Protein AF-A0A527ZQU0-F1 (afdb_monomer_lite)

Foldseek 3Di:
DDPVVVVVVVVVVVVVVVVVVCCCVPPVVVVVQVVVVVVVPPDDPVPWDADPVRRTDDPPDDDDDDDPVVVQVVCVVVVDDDDDDDD

Radius of gyration: 26.33 Å; chains: 1; bounding box: 50×36×77 Å

Sequence (87 aa):
MSRRSLRRRATTWLVAFCAGYLALAYLAAPEFWTLRDRNFRTQRLEMVTHTPQGIAGDPINVGLVGTQKELVHAFAVAGWDTADALT

pLDDT: mean 84.41, std 12.73, range [56.69, 98.56]

Structure (mmCIF, N/CA/C/O backbone):
data_AF-A0A527ZQU0-F1
#
_entry.id   AF-A0A527ZQU0-F1
#
loop_
_atom_site.group_PDB
_atom_site.id
_atom_site.type_symbol
_atom_site.label_atom_id
_atom_site.label_alt_id
_atom_site.label_comp_id
_atom_site.label_asym_id
_atom_site.label_entity_id
_atom_site.label_seq_id
_atom_site.pdbx_PDB_ins_code
_atom_site.Cartn_x
_atom_site.Cartn_y
_atom_site.Cartn_z
_atom_site.occupancy
_atom_site.B_iso_or_equiv
_atom_site.auth_seq_id
_atom_site.auth_comp_id
_atom_site.auth_asym_id
_atom_site.auth_atom_id
_atom_site.pdbx_PDB_model_num
ATOM 1 N N . MET A 1 1 ? 16.116 -9.306 -45.094 1.00 56.69 1 MET A N 1
ATOM 2 C CA . MET A 1 1 ? 16.611 -8.696 -43.832 1.00 56.69 1 MET A CA 1
ATOM 3 C C . MET A 1 1 ? 17.385 -9.743 -43.034 1.00 56.69 1 MET A C 1
ATOM 5 O O . MET A 1 1 ? 16.874 -10.838 -42.847 1.00 56.69 1 MET A O 1
ATOM 9 N N . SER A 1 2 ? 18.621 -9.456 -42.610 1.00 69.38 2 SER A N 1
ATOM 10 C CA . SER A 1 2 ? 19.473 -10.420 -41.887 1.00 69.38 2 SER A CA 1
ATOM 11 C C . SER A 1 2 ? 18.878 -10.791 -40.520 1.00 69.38 2 SER A C 1
ATOM 13 O O . SER A 1 2 ? 18.528 -9.910 -39.738 1.00 69.38 2 SER A O 1
ATOM 15 N N . ARG A 1 3 ? 18.811 -12.089 -40.180 1.00 71.81 3 ARG A N 1
ATOM 16 C CA . ARG A 1 3 ? 18.320 -12.580 -38.870 1.00 71.81 3 ARG A CA 1
ATOM 17 C C . ARG A 1 3 ? 19.022 -11.912 -37.672 1.00 71.81 3 ARG A C 1
ATOM 19 O O . ARG A 1 3 ? 18.416 -11.773 -36.612 1.00 71.81 3 ARG A O 1
ATOM 26 N N . ARG A 1 4 ? 20.273 -11.454 -37.836 1.00 71.75 4 ARG A N 1
ATOM 27 C CA . ARG A 1 4 ? 21.026 -10.724 -36.797 1.00 71.75 4 ARG A CA 1
ATOM 28 C C . ARG A 1 4 ? 20.451 -9.331 -36.510 1.00 71.75 4 ARG A C 1
ATOM 30 O O . ARG A 1 4 ? 20.429 -8.926 -35.351 1.00 71.75 4 ARG A O 1
ATOM 37 N N . SER A 1 5 ? 19.949 -8.613 -37.521 1.00 79.75 5 SER A N 1
ATOM 38 C CA . SER A 1 5 ? 19.371 -7.275 -37.316 1.00 79.75 5 SER A CA 1
ATOM 39 C C . SER A 1 5 ? 17.992 -7.333 -36.660 1.00 79.75 5 SER A C 1
ATOM 41 O O . SER A 1 5 ? 17.673 -6.469 -35.846 1.00 79.75 5 SER A O 1
ATOM 43 N N . LEU A 1 6 ? 17.213 -8.385 -36.940 1.00 84.75 6 LEU A N 1
ATOM 44 C CA . LEU A 1 6 ? 15.955 -8.665 -36.243 1.00 84.75 6 LEU A CA 1
ATOM 45 C C . LEU A 1 6 ? 16.180 -8.990 -34.762 1.00 84.75 6 LEU A C 1
ATOM 47 O O . LEU A 1 6 ? 15.517 -8.400 -33.916 1.00 84.75 6 LEU A O 1
ATOM 51 N N . ARG A 1 7 ? 17.150 -9.857 -34.438 1.00 88.62 7 ARG A N 1
ATOM 52 C CA . ARG A 1 7 ? 17.489 -10.180 -33.041 1.00 88.62 7 ARG A CA 1
ATOM 53 C C . ARG A 1 7 ? 17.940 -8.950 -32.261 1.00 88.62 7 ARG A C 1
ATOM 55 O O . ARG A 1 7 ? 17.428 -8.712 -31.178 1.00 88.62 7 ARG A O 1
ATOM 62 N N . ARG A 1 8 ? 18.830 -8.131 -32.834 1.00 91.12 8 ARG A N 1
ATOM 63 C CA . ARG A 1 8 ? 19.298 -6.898 -32.182 1.00 91.12 8 ARG A CA 1
ATOM 64 C C . ARG A 1 8 ? 18.146 -5.930 -31.904 1.00 91.12 8 ARG A C 1
ATOM 66 O O . ARG A 1 8 ? 18.055 -5.417 -30.798 1.00 91.12 8 ARG A O 1
ATOM 73 N N . ARG A 1 9 ? 17.245 -5.727 -32.874 1.00 92.75 9 ARG A N 1
ATOM 74 C CA . ARG A 1 9 ? 16.044 -4.895 -32.688 1.00 92.75 9 ARG A CA 1
ATOM 75 C C . ARG A 1 9 ? 15.122 -5.454 -31.606 1.00 92.75 9 ARG A C 1
ATOM 77 O O . ARG A 1 9 ? 14.667 -4.687 -30.768 1.00 92.75 9 ARG A O 1
ATOM 84 N N . ALA A 1 10 ? 14.879 -6.764 -31.600 1.00 95.25 10 ALA A N 1
ATOM 85 C CA . ALA A 1 10 ? 14.059 -7.411 -30.578 1.00 95.25 10 ALA A CA 1
ATOM 86 C C . ALA A 1 10 ? 14.660 -7.235 -29.175 1.00 95.25 10 ALA A C 1
ATOM 88 O O . ALA A 1 10 ? 13.946 -6.864 -28.251 1.00 95.25 10 ALA A O 1
ATOM 89 N N . THR A 1 11 ? 15.977 -7.411 -29.025 1.00 96.94 11 THR A N 1
ATOM 90 C CA . THR A 1 11 ? 16.673 -7.159 -27.757 1.00 96.94 11 THR A CA 1
ATOM 91 C C . THR A 1 11 ? 16.555 -5.698 -27.328 1.00 96.94 11 THR A C 1
ATOM 93 O O . THR A 1 11 ? 16.257 -5.439 -26.170 1.00 96.94 11 THR A O 1
ATOM 96 N N . THR A 1 12 ? 16.732 -4.738 -28.241 1.00 97.12 12 THR A N 1
ATOM 97 C CA . THR A 1 12 ? 16.566 -3.311 -27.921 1.00 97.12 12 THR A CA 1
ATOM 98 C C . THR A 1 12 ? 15.155 -3.001 -27.425 1.00 97.12 12 THR A C 1
ATOM 100 O O . THR A 1 12 ? 15.011 -2.319 -26.417 1.00 97.12 12 THR A O 1
ATOM 103 N N . TRP A 1 13 ? 14.122 -3.531 -28.085 1.00 98.00 13 TRP A N 1
ATOM 104 C CA . TRP A 1 13 ? 12.736 -3.334 -27.656 1.00 98.00 13 TRP A CA 1
ATOM 105 C C . TRP A 1 13 ? 12.431 -3.994 -26.315 1.00 98.00 13 TRP A C 1
ATOM 107 O O . TRP A 1 13 ? 11.773 -3.379 -25.484 1.00 98.00 13 TRP A O 1
ATOM 117 N N . LEU A 1 14 ? 12.949 -5.200 -26.075 1.00 97.94 14 LEU A N 1
ATOM 118 C CA . LEU A 1 14 ? 12.802 -5.871 -24.786 1.00 97.94 14 LEU A CA 1
ATOM 119 C C . LEU A 1 14 ? 13.443 -5.051 -23.661 1.00 97.94 14 LEU A C 1
ATOM 121 O O . LEU A 1 14 ? 12.811 -4.819 -22.638 1.00 97.94 14 LEU A O 1
ATOM 125 N N . VAL A 1 15 ? 14.669 -4.563 -23.869 1.00 98.31 15 VAL A N 1
ATOM 126 C CA . VAL A 1 15 ? 15.365 -3.718 -22.888 1.00 98.31 15 VAL A CA 1
ATOM 127 C C . VAL A 1 15 ? 14.600 -2.420 -22.645 1.00 98.31 15 VAL A C 1
ATOM 129 O O . VAL A 1 15 ? 14.415 -2.041 -21.494 1.00 98.31 15 VAL A O 1
ATOM 132 N N . ALA A 1 16 ? 14.118 -1.760 -23.701 1.00 98.25 16 ALA A N 1
ATOM 133 C CA . ALA A 1 16 ? 13.323 -0.542 -23.573 1.00 98.25 16 ALA A CA 1
ATOM 134 C C . ALA A 1 16 ? 12.023 -0.789 -22.793 1.00 98.25 16 ALA A C 1
ATOM 136 O O . ALA A 1 16 ? 11.667 0.003 -21.926 1.00 98.25 16 ALA A O 1
ATOM 137 N N . PHE A 1 17 ? 11.349 -1.911 -23.055 1.00 98.50 17 PHE A N 1
ATOM 138 C CA . PHE A 1 17 ? 10.147 -2.309 -22.330 1.00 98.50 17 PHE A CA 1
ATOM 139 C C . PHE A 1 17 ? 10.438 -2.566 -20.847 1.00 98.50 17 PHE A C 1
ATOM 141 O O . PHE A 1 17 ? 9.755 -2.015 -19.988 1.00 98.50 17 PHE A O 1
ATOM 148 N N . CYS A 1 18 ? 11.483 -3.337 -20.534 1.00 98.56 18 CYS 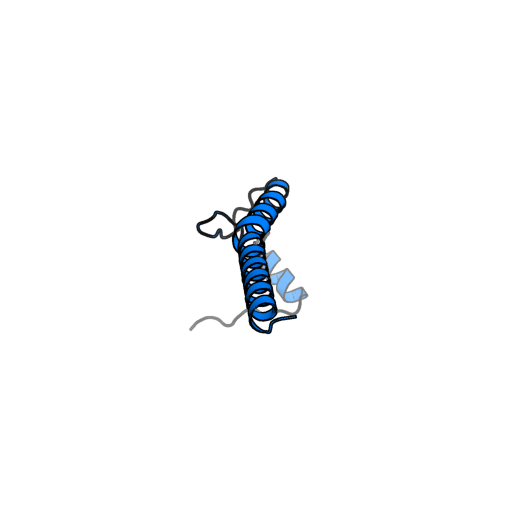A N 1
ATOM 149 C CA . CYS A 1 18 ? 11.899 -3.588 -19.154 1.00 98.56 18 CYS A CA 1
ATOM 150 C C . CYS A 1 18 ? 12.279 -2.291 -18.429 1.00 98.56 18 CYS A C 1
ATOM 152 O O . CYS A 1 18 ? 11.842 -2.074 -17.303 1.00 98.56 18 CYS A O 1
ATOM 154 N N . ALA A 1 19 ? 13.044 -1.407 -19.073 1.00 98.44 19 ALA A N 1
ATOM 155 C CA . ALA A 1 19 ? 13.409 -0.112 -18.505 1.00 98.44 19 ALA A CA 1
ATOM 156 C C . ALA A 1 19 ? 12.174 0.765 -18.249 1.00 98.44 19 ALA A C 1
ATOM 158 O O . ALA A 1 19 ? 12.065 1.372 -17.186 1.00 98.44 19 ALA A O 1
ATOM 159 N N . GLY A 1 20 ? 11.219 0.785 -19.183 1.00 98.56 20 GLY A N 1
ATOM 160 C CA . GLY A 1 20 ? 9.949 1.490 -19.021 1.00 98.56 20 GLY A CA 1
ATOM 161 C C . GLY A 1 20 ? 9.123 0.942 -17.859 1.00 98.56 20 GLY A C 1
ATOM 162 O O . GLY A 1 20 ? 8.650 1.714 -17.030 1.00 98.56 20 GLY A O 1
ATOM 163 N N . TYR A 1 21 ? 9.009 -0.383 -17.744 1.00 98.25 21 TYR A N 1
ATOM 164 C CA . TYR A 1 21 ? 8.337 -1.027 -16.615 1.00 98.25 21 TYR A CA 1
ATOM 165 C C . TYR A 1 21 ? 8.982 -0.644 -15.279 1.00 98.25 21 TYR A C 1
ATOM 167 O O . TYR A 1 21 ? 8.280 -0.248 -14.353 1.00 98.25 21 TYR A O 1
ATOM 175 N N . LEU A 1 22 ? 10.315 -0.704 -15.187 1.00 98.44 22 LEU A N 1
ATOM 176 C CA . LEU A 1 22 ? 11.033 -0.331 -13.968 1.00 98.44 22 LEU A CA 1
ATOM 177 C C . LEU A 1 22 ? 10.843 1.152 -13.627 1.00 98.44 22 LEU A C 1
ATOM 179 O O . LEU A 1 22 ? 10.591 1.479 -12.472 1.00 98.44 22 LEU A O 1
ATOM 183 N N . ALA A 1 23 ? 10.898 2.048 -14.615 1.00 98.25 23 ALA A N 1
ATOM 184 C CA . ALA A 1 23 ? 10.638 3.469 -14.395 1.00 98.25 23 ALA A CA 1
ATOM 185 C C . ALA A 1 23 ? 9.209 3.714 -13.880 1.00 98.25 23 ALA A C 1
ATOM 187 O O . ALA A 1 23 ? 9.007 4.489 -12.946 1.00 98.25 23 ALA A O 1
ATOM 188 N N . LEU A 1 24 ? 8.216 3.020 -14.440 1.00 98.12 24 LEU A N 1
ATOM 189 C CA . LEU A 1 24 ? 6.834 3.122 -13.975 1.00 98.12 24 LEU A CA 1
ATOM 190 C C . LEU A 1 24 ? 6.665 2.575 -12.553 1.00 98.12 24 LEU A C 1
ATOM 192 O O . LEU A 1 24 ? 6.070 3.244 -11.712 1.00 98.12 24 LEU A O 1
ATOM 196 N N . ALA A 1 25 ? 7.210 1.392 -12.275 1.00 96.38 25 ALA A N 1
ATOM 197 C CA . ALA A 1 25 ? 7.045 0.711 -10.995 1.00 96.38 25 ALA A CA 1
ATOM 198 C C . ALA A 1 25 ? 7.782 1.411 -9.844 1.00 96.38 25 ALA A C 1
ATOM 200 O O . ALA A 1 25 ? 7.255 1.480 -8.737 1.00 96.38 25 ALA A O 1
ATOM 201 N N . TYR A 1 26 ? 8.984 1.934 -10.099 1.00 93.31 26 TYR A N 1
ATOM 202 C CA . TYR A 1 26 ? 9.865 2.439 -9.043 1.00 93.31 26 TYR A CA 1
ATOM 203 C C . TYR A 1 26 ? 9.970 3.965 -8.974 1.00 93.31 26 TYR A C 1
ATOM 205 O O . TYR A 1 26 ? 10.450 4.468 -7.963 1.00 93.31 26 TYR A O 1
ATOM 213 N N . LEU A 1 27 ? 9.524 4.704 -9.997 1.00 94.50 27 LEU A N 1
ATOM 214 C CA . LEU A 1 27 ? 9.506 6.174 -9.974 1.00 94.50 27 LEU A CA 1
ATOM 215 C C . LEU A 1 27 ? 8.079 6.714 -10.084 1.00 94.50 27 LEU A C 1
ATOM 217 O O . LEU A 1 27 ? 7.622 7.430 -9.199 1.00 94.50 27 LEU A O 1
ATOM 221 N N . ALA A 1 28 ? 7.345 6.345 -11.139 1.00 95.00 28 ALA A N 1
ATOM 222 C CA . ALA A 1 28 ? 6.042 6.956 -11.404 1.00 95.00 28 ALA A CA 1
ATOM 223 C C . 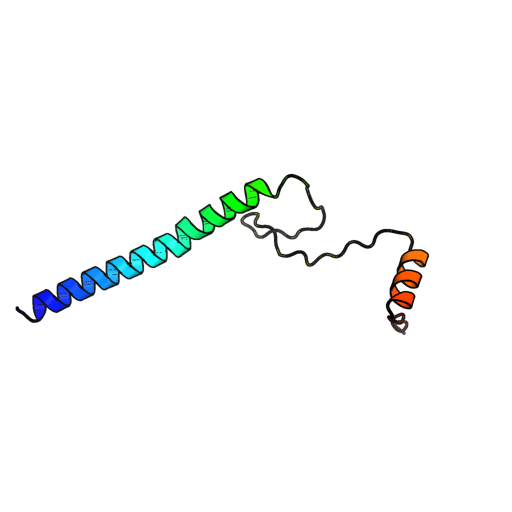ALA A 1 28 ? 4.973 6.567 -10.369 1.00 95.00 28 ALA A C 1
ATOM 225 O O . ALA A 1 28 ? 4.273 7.441 -9.863 1.00 95.00 28 ALA A O 1
ATOM 226 N N . ALA A 1 29 ? 4.845 5.278 -10.038 1.00 92.69 29 ALA A N 1
ATOM 227 C CA . ALA A 1 29 ? 3.841 4.809 -9.082 1.00 92.69 29 ALA A CA 1
ATOM 228 C C . ALA A 1 29 ? 4.057 5.365 -7.654 1.00 92.69 29 ALA A C 1
ATOM 230 O 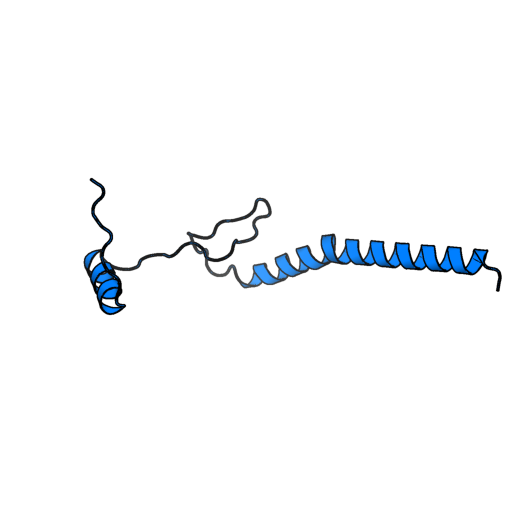O . ALA A 1 29 ? 3.087 5.871 -7.083 1.00 92.69 29 ALA A O 1
ATOM 231 N N . PRO A 1 30 ? 5.283 5.372 -7.086 1.00 88.38 30 PRO A N 1
ATOM 232 C CA . PRO A 1 30 ? 5.533 5.997 -5.785 1.00 88.38 30 PRO A CA 1
ATOM 233 C C . PRO A 1 30 ? 5.249 7.505 -5.760 1.00 88.38 30 PRO A C 1
ATOM 235 O O . PRO A 1 30 ? 4.610 7.998 -4.829 1.00 88.38 30 PRO A O 1
ATOM 238 N N . GLU A 1 31 ? 5.666 8.252 -6.786 1.00 89.50 31 GLU A N 1
ATOM 239 C CA . GLU A 1 31 ? 5.400 9.697 -6.868 1.00 89.50 31 GLU A CA 1
ATOM 240 C C . GLU A 1 31 ? 3.902 9.994 -6.997 1.00 89.50 31 GLU A C 1
ATOM 242 O O . GLU A 1 31 ? 3.376 10.883 -6.324 1.00 89.50 31 GLU A O 1
ATOM 247 N N . PHE A 1 32 ? 3.186 9.205 -7.804 1.00 90.19 32 PHE A N 1
ATOM 248 C CA . PHE A 1 32 ? 1.735 9.305 -7.929 1.00 90.19 32 PHE A CA 1
ATOM 249 C C . PHE A 1 32 ? 1.033 9.083 -6.584 1.00 90.19 32 PHE A C 1
ATOM 251 O O . PHE A 1 32 ? 0.159 9.868 -6.209 1.00 90.19 32 PHE A O 1
ATOM 258 N N . TRP A 1 33 ? 1.444 8.059 -5.831 1.00 84.69 33 TRP A N 1
ATOM 259 C CA . TRP A 1 33 ? 0.915 7.791 -4.494 1.00 84.69 33 TRP A CA 1
ATOM 260 C C . TRP A 1 33 ? 1.165 8.969 -3.544 1.00 84.69 33 TRP A C 1
ATOM 262 O O . TRP A 1 33 ? 0.248 9.475 -2.897 1.00 84.69 33 TRP A O 1
ATOM 272 N N . THR A 1 34 ? 2.395 9.483 -3.533 1.00 82.25 34 THR A N 1
ATOM 273 C CA . THR A 1 34 ? 2.789 10.621 -2.693 1.00 82.25 34 THR A CA 1
ATOM 274 C C . THR A 1 34 ? 1.973 11.874 -3.020 1.00 82.25 34 THR A C 1
ATOM 276 O O . THR A 1 34 ? 1.554 12.604 -2.121 1.00 82.25 34 THR A O 1
ATOM 279 N N . LEU A 1 35 ? 1.706 12.128 -4.303 1.00 85.31 35 LEU A N 1
ATOM 280 C CA . LEU A 1 35 ? 0.857 13.231 -4.749 1.00 85.31 35 LEU A CA 1
ATOM 281 C C . LEU A 1 35 ? -0.605 13.042 -4.319 1.00 85.31 35 LEU A C 1
ATOM 283 O O . LEU A 1 35 ? -1.251 14.006 -3.901 1.00 85.31 35 LEU A O 1
ATOM 287 N N . ARG A 1 36 ? -1.129 11.812 -4.399 1.00 82.12 36 ARG A N 1
ATOM 288 C CA . ARG A 1 36 ? -2.502 11.490 -3.996 1.00 82.12 36 ARG A CA 1
ATOM 289 C C . ARG A 1 36 ? -2.725 11.703 -2.499 1.00 82.12 36 ARG A C 1
ATOM 291 O O . ARG A 1 36 ? -3.739 12.305 -2.129 1.00 82.12 36 ARG A O 1
ATOM 298 N N . ASP A 1 37 ? -1.778 11.251 -1.680 1.00 75.31 37 ASP A N 1
ATOM 299 C CA . ASP A 1 37 ? -1.837 11.305 -0.215 1.00 75.31 37 ASP A CA 1
ATOM 300 C C . ASP A 1 37 ? -1.700 12.722 0.344 1.00 75.31 37 ASP A C 1
ATOM 302 O O . ASP A 1 37 ? -2.315 13.049 1.363 1.00 75.31 37 ASP A O 1
ATOM 306 N N . ARG A 1 38 ? -0.951 13.609 -0.331 1.00 72.00 38 ARG A N 1
ATOM 307 C CA . ARG A 1 38 ? -0.818 15.022 0.078 1.00 72.00 38 ARG A CA 1
ATOM 308 C C . ARG A 1 38 ? -2.170 15.713 0.271 1.00 72.00 38 ARG A C 1
ATOM 310 O O . ARG A 1 38 ? -2.298 16.537 1.170 1.00 72.00 38 ARG A O 1
ATOM 317 N N . ASN A 1 39 ? -3.175 15.348 -0.523 1.00 63.53 39 ASN A N 1
ATOM 318 C CA . ASN A 1 39 ? -4.499 15.972 -0.487 1.00 63.53 39 ASN A CA 1
ATOM 319 C C . ASN A 1 39 ? -5.453 15.370 0.562 1.00 63.53 39 ASN A C 1
ATOM 321 O O . ASN A 1 39 ? -6.515 15.935 0.802 1.00 63.53 39 ASN A O 1
ATOM 325 N N . PHE A 1 40 ? -5.099 14.245 1.193 1.00 61.47 40 PHE A N 1
ATOM 326 C CA . PHE A 1 40 ? -5.926 13.592 2.217 1.00 61.47 40 PHE A CA 1
ATOM 327 C C . PHE A 1 40 ? -5.529 13.937 3.662 1.00 61.47 40 PHE A C 1
ATOM 329 O O . PHE A 1 40 ? -6.272 13.648 4.595 1.00 61.47 40 PHE A O 1
ATOM 336 N N . ARG A 1 41 ? -4.373 14.578 3.872 1.00 58.84 41 ARG A N 1
ATOM 337 C CA . ARG A 1 41 ? -3.794 14.865 5.201 1.00 58.84 41 ARG A CA 1
ATOM 338 C C . ARG A 1 41 ? -4.385 16.085 5.925 1.00 58.84 41 ARG A C 1
ATOM 340 O O . ARG A 1 41 ? -3.702 16.685 6.751 1.00 58.84 41 ARG A O 1
ATOM 347 N N . THR A 1 42 ? -5.629 16.476 5.660 1.00 57.53 42 THR A N 1
ATOM 348 C CA . THR A 1 42 ? -6.261 17.601 6.376 1.00 57.53 42 THR A CA 1
ATOM 349 C C . THR A 1 42 ? -6.646 17.266 7.816 1.00 57.53 42 THR A C 1
ATOM 351 O O . THR A 1 42 ? -6.797 18.183 8.619 1.00 57.53 42 THR A O 1
ATOM 354 N N . GLN A 1 43 ? -6.741 15.985 8.186 1.00 58.91 43 GLN A N 1
ATOM 355 C CA . GLN A 1 43 ? -6.974 15.567 9.569 1.00 58.91 43 GLN A CA 1
ATOM 356 C C . GLN A 1 43 ? -5.988 14.469 9.968 1.00 58.91 43 GLN A C 1
ATOM 358 O O . GLN A 1 43 ? -5.860 13.444 9.299 1.00 58.91 43 GLN A O 1
ATOM 363 N N . ARG A 1 44 ? -5.256 14.697 11.063 1.00 57.44 44 ARG A N 1
ATOM 364 C CA . ARG A 1 44 ? -4.405 13.681 11.689 1.00 57.44 44 ARG A CA 1
ATOM 365 C C . ARG A 1 44 ? -5.337 12.686 12.377 1.00 57.44 44 ARG A C 1
ATOM 367 O O . ARG A 1 44 ? -5.817 12.949 13.473 1.00 57.44 44 ARG A O 1
ATOM 374 N N . LEU A 1 45 ? -5.637 11.577 11.714 1.00 60.00 45 LEU A N 1
ATOM 375 C CA . LEU A 1 45 ? -6.302 10.456 12.365 1.00 60.00 45 LEU A CA 1
ATOM 376 C C . LEU A 1 45 ? -5.263 9.787 13.273 1.00 60.00 45 LEU A C 1
ATOM 378 O O . LEU A 1 45 ? -4.261 9.265 12.793 1.00 60.00 45 LEU A O 1
ATOM 382 N N . GLU A 1 46 ? -5.472 9.866 14.587 1.00 58.94 46 GLU A N 1
ATOM 383 C CA . GLU A 1 46 ? -4.511 9.424 15.613 1.00 58.94 46 GLU A CA 1
ATOM 384 C C . GLU A 1 46 ? -4.240 7.908 15.566 1.00 58.94 46 GLU A C 1
ATOM 386 O O . GLU A 1 46 ? -3.227 7.431 16.065 1.00 58.94 46 GLU A O 1
ATOM 391 N N . MET A 1 47 ? -5.110 7.157 14.888 1.00 68.81 47 MET A N 1
ATOM 392 C CA . MET A 1 47 ? -5.069 5.700 14.800 1.00 68.81 47 MET A CA 1
ATOM 393 C C . MET A 1 47 ? -4.825 5.195 13.374 1.00 68.81 47 MET A C 1
ATOM 395 O O . MET A 1 47 ? -5.531 4.312 12.891 1.00 68.81 47 MET A O 1
ATOM 399 N N . VAL A 1 48 ? -3.827 5.734 12.677 1.00 72.38 48 VAL A N 1
ATOM 400 C CA . VAL A 1 48 ? -3.387 5.206 11.374 1.00 72.38 48 VAL A CA 1
ATOM 401 C C . VAL A 1 48 ? -1.956 4.699 11.498 1.00 72.38 48 VAL A C 1
ATOM 403 O O . VAL A 1 48 ? -1.066 5.413 11.956 1.00 72.38 48 VAL A O 1
ATOM 406 N N . THR A 1 49 ? -1.729 3.440 11.124 1.00 76.94 49 THR A N 1
ATOM 407 C CA . THR A 1 49 ? -0.376 2.881 11.058 1.00 76.94 49 THR A CA 1
ATOM 408 C C . THR A 1 49 ? 0.342 3.440 9.837 1.00 76.94 49 THR A C 1
ATOM 410 O O . THR A 1 49 ? -0.270 3.683 8.799 1.00 76.94 49 THR A O 1
ATOM 413 N N . HIS A 1 50 ? 1.650 3.658 9.952 1.00 78.69 50 HIS A N 1
ATOM 414 C CA . HIS A 1 50 ? 2.458 4.175 8.852 1.00 78.69 50 HIS A CA 1
ATOM 415 C C . HIS A 1 50 ? 3.587 3.206 8.508 1.00 78.69 50 HIS A C 1
ATOM 417 O O . HIS A 1 50 ? 4.217 2.630 9.397 1.00 78.69 50 HIS A O 1
ATOM 423 N N . THR A 1 51 ? 3.864 3.044 7.214 1.00 80.81 51 THR A N 1
ATOM 424 C CA . THR A 1 51 ? 5.072 2.353 6.743 1.00 80.81 51 THR A CA 1
ATOM 425 C C . THR A 1 51 ? 6.326 3.181 7.070 1.00 80.81 51 THR A C 1
ATOM 427 O O . THR A 1 51 ? 6.213 4.375 7.365 1.00 80.81 51 THR A O 1
ATOM 430 N N . PRO A 1 52 ? 7.549 2.621 6.965 1.00 83.44 52 PRO A N 1
ATOM 431 C CA . PRO A 1 52 ? 8.786 3.395 7.133 1.00 83.44 52 PRO A CA 1
ATOM 432 C C . PRO A 1 52 ? 8.904 4.607 6.194 1.00 83.44 52 PRO A C 1
ATOM 434 O O . PRO A 1 52 ? 9.581 5.578 6.514 1.00 83.44 52 PRO A O 1
ATOM 437 N N . GLN A 1 53 ? 8.231 4.567 5.042 1.00 76.50 53 GLN A N 1
ATOM 438 C CA . GLN A 1 53 ? 8.164 5.662 4.071 1.00 76.50 53 GLN A CA 1
ATOM 439 C C . GLN A 1 53 ? 7.087 6.708 4.421 1.00 76.50 53 GLN A C 1
ATOM 441 O O . GLN A 1 53 ? 6.911 7.679 3.689 1.00 76.50 53 GLN A O 1
ATOM 446 N N . GLY A 1 54 ? 6.356 6.523 5.524 1.00 77.88 54 GLY A N 1
ATOM 447 C CA . GLY A 1 54 ? 5.301 7.424 5.987 1.00 77.88 54 GLY A CA 1
ATOM 448 C C . GLY A 1 54 ? 3.948 7.235 5.296 1.00 77.88 54 GLY A C 1
ATOM 449 O O . GLY A 1 54 ? 3.049 8.047 5.517 1.00 77.88 54 GLY A O 1
ATOM 450 N N . ILE A 1 55 ? 3.779 6.182 4.491 1.00 78.50 55 ILE A N 1
ATOM 451 C CA . ILE A 1 55 ? 2.514 5.875 3.809 1.00 78.50 55 ILE A CA 1
ATOM 452 C C . ILE A 1 55 ? 1.513 5.352 4.839 1.00 78.50 55 ILE A C 1
ATOM 454 O O . ILE A 1 55 ? 1.859 4.478 5.634 1.00 78.50 55 ILE A O 1
ATOM 458 N N . ALA A 1 56 ? 0.301 5.907 4.843 1.00 78.56 56 ALA A N 1
ATOM 459 C CA . ALA A 1 56 ? -0.787 5.440 5.696 1.00 78.56 56 ALA A CA 1
ATOM 460 C C . ALA A 1 56 ? -1.220 4.027 5.280 1.00 78.56 56 ALA A C 1
ATOM 462 O O . ALA A 1 56 ? -1.444 3.770 4.099 1.00 78.56 56 ALA A O 1
ATOM 463 N N . GLY A 1 57 ? -1.331 3.120 6.248 1.00 76.50 57 GLY A N 1
ATOM 464 C CA . GLY A 1 57 ? -1.981 1.832 6.045 1.00 76.50 57 GLY A CA 1
ATOM 465 C C . GLY A 1 57 ? -3.491 1.987 5.874 1.00 76.50 57 GLY A C 1
ATOM 466 O O . GLY A 1 57 ? -4.062 3.037 6.185 1.00 76.50 57 GLY A O 1
ATOM 467 N N . ASP A 1 58 ? -4.140 0.919 5.413 1.00 75.62 58 ASP A N 1
ATOM 468 C CA . ASP A 1 58 ? -5.599 0.872 5.375 1.00 75.62 58 ASP A CA 1
ATOM 469 C C . ASP A 1 58 ? -6.183 1.069 6.786 1.00 75.62 58 ASP A C 1
ATOM 471 O O . ASP A 1 58 ? -5.545 0.688 7.779 1.00 75.62 58 ASP A O 1
ATOM 475 N N . PRO A 1 59 ? -7.393 1.650 6.909 1.00 65.19 59 PRO A N 1
ATOM 476 C CA . PRO A 1 59 ? -8.045 1.805 8.199 1.00 65.19 59 PRO A CA 1
ATOM 477 C C . PRO A 1 59 ? -8.343 0.422 8.787 1.00 65.19 59 PRO A C 1
ATOM 479 O O . PRO A 1 59 ? -9.341 -0.213 8.461 1.00 65.19 59 PRO A O 1
ATOM 482 N N . ILE A 1 60 ? -7.451 -0.055 9.651 1.00 67.19 60 ILE A N 1
ATOM 483 C CA . ILE A 1 60 ? -7.651 -1.276 10.438 1.00 67.19 60 ILE A CA 1
ATOM 484 C C . ILE A 1 60 ? -8.148 -0.957 11.850 1.00 67.19 60 ILE A C 1
ATOM 486 O O . ILE A 1 60 ? -8.767 -1.792 12.504 1.00 67.19 60 ILE A O 1
ATOM 490 N N . ASN A 1 61 ? -7.898 0.265 12.323 1.00 66.44 61 ASN A N 1
ATOM 491 C CA . ASN A 1 61 ? -8.249 0.673 13.672 1.00 66.44 61 ASN A CA 1
ATOM 492 C C . ASN A 1 61 ? -9.670 1.239 13.701 1.00 66.44 61 ASN A C 1
ATOM 494 O O . ASN A 1 61 ? -9.960 2.258 13.072 1.00 66.44 61 ASN A O 1
ATOM 498 N N . VAL A 1 62 ? -10.541 0.591 14.470 1.00 70.19 62 VAL A N 1
ATOM 499 C CA . VAL A 1 62 ? -11.873 1.102 14.804 1.00 70.19 62 VAL A CA 1
ATOM 500 C C . VAL A 1 62 ? -11.810 1.853 16.132 1.00 70.19 62 VAL A C 1
ATOM 502 O O . VAL A 1 62 ? -11.301 1.341 17.125 1.00 70.19 62 VAL A O 1
ATOM 505 N N . GLY A 1 63 ? -12.312 3.088 16.151 1.00 75.75 63 GLY A N 1
ATOM 506 C CA . GLY A 1 63 ? -12.498 3.859 17.380 1.00 75.75 63 GLY A CA 1
ATOM 507 C C . GLY A 1 63 ? -13.917 3.690 17.890 1.00 75.75 63 GLY A C 1
ATOM 508 O O . GLY A 1 63 ? -14.864 3.982 17.163 1.00 75.75 63 GLY A O 1
ATOM 509 N N . LEU A 1 64 ? -14.071 3.229 1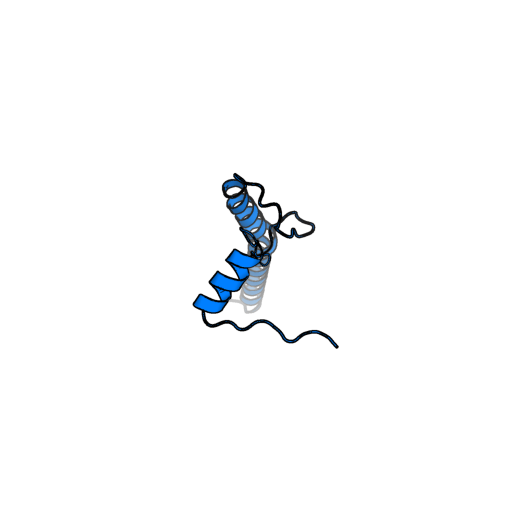9.129 1.00 84.31 64 LEU A N 1
ATOM 510 C CA . LEU A 1 64 ? -15.375 3.186 19.780 1.00 84.31 64 LEU A CA 1
ATOM 511 C C . LEU A 1 64 ? -15.666 4.559 20.395 1.00 84.31 64 LEU A C 1
ATOM 513 O O . LEU A 1 64 ? -14.857 5.083 21.159 1.00 84.31 64 LEU A O 1
ATOM 517 N N . VAL A 1 65 ? -16.814 5.142 20.056 1.00 87.88 65 VAL A N 1
ATOM 518 C CA . VAL A 1 65 ? -17.254 6.442 20.577 1.00 87.88 65 VAL A CA 1
ATOM 519 C C . VAL A 1 65 ? -18.488 6.232 21.447 1.00 87.88 65 VAL A C 1
ATOM 521 O O . VAL A 1 65 ? -19.464 5.640 20.993 1.00 87.88 65 VAL A O 1
ATOM 524 N N . GLY A 1 66 ? -18.442 6.730 22.683 1.00 92.44 66 GLY A N 1
ATOM 525 C CA . GLY A 1 66 ? -19.517 6.603 23.671 1.00 92.44 66 GLY A CA 1
ATOM 526 C C . GLY A 1 66 ? -19.082 5.853 24.929 1.00 92.44 66 GLY A C 1
ATOM 527 O O . GLY A 1 66 ? -17.932 5.436 25.075 1.00 92.44 66 GLY A O 1
ATOM 528 N N . THR A 1 67 ? -20.008 5.701 25.868 1.00 96.00 67 THR A N 1
ATOM 529 C CA . THR A 1 67 ? -19.804 4.906 27.082 1.00 96.00 67 THR A CA 1
ATOM 530 C C . THR A 1 67 ? -19.855 3.409 26.771 1.00 96.00 67 THR A C 1
ATOM 532 O O . THR A 1 67 ? -20.495 2.973 25.814 1.00 96.00 67 THR A O 1
ATOM 535 N N . GLN A 1 68 ? -19.251 2.583 27.632 1.00 92.94 68 GLN A N 1
ATOM 536 C CA . GLN A 1 68 ? -19.324 1.122 27.507 1.00 92.94 68 GLN A CA 1
ATOM 537 C C . GLN A 1 68 ? -20.773 0.620 27.392 1.00 92.94 68 GLN A C 1
ATOM 539 O O . GLN A 1 68 ? -21.053 -0.280 26.607 1.00 92.94 68 GLN A O 1
ATOM 544 N N . LYS A 1 69 ? -21.706 1.223 28.141 1.00 95.06 69 LYS A N 1
ATOM 545 C CA . LYS A 1 69 ? -23.122 0.840 28.123 1.00 95.06 69 LYS A CA 1
ATOM 546 C C . LYS A 1 69 ? -23.781 1.126 26.772 1.00 95.06 69 LYS A C 1
ATOM 548 O O . LYS A 1 69 ? -24.517 0.280 26.274 1.00 95.06 69 LYS A O 1
ATOM 553 N N . GLU A 1 70 ? -23.525 2.299 26.194 1.00 96.31 70 GLU A N 1
ATOM 554 C CA . GLU A 1 70 ? -24.054 2.676 24.876 1.00 96.31 70 GLU A CA 1
ATOM 555 C C . GLU A 1 70 ? -23.505 1.765 23.782 1.00 96.31 70 GLU A C 1
ATOM 557 O O . GLU A 1 70 ? -24.264 1.303 22.934 1.00 96.31 70 GLU A O 1
ATOM 562 N N . LEU A 1 71 ? -22.210 1.445 23.850 1.00 94.00 71 LEU A N 1
ATOM 563 C CA . LEU A 1 71 ? -21.569 0.525 22.917 1.00 94.00 71 LEU A CA 1
ATOM 564 C C . LEU A 1 71 ? -22.186 -0.872 23.013 1.00 94.00 71 LEU A C 1
ATOM 566 O O . LEU A 1 71 ? -22.696 -1.375 22.019 1.00 94.00 71 LEU A O 1
ATOM 570 N N . VAL A 1 72 ? -22.232 -1.474 24.205 1.00 94.12 72 VAL A N 1
ATOM 571 C CA . VAL A 1 72 ? -22.829 -2.810 24.396 1.00 94.12 72 VAL A CA 1
ATOM 572 C C . VAL A 1 72 ? -24.287 -2.842 23.923 1.00 94.12 72 VAL A C 1
ATOM 574 O O . VAL A 1 72 ? -24.690 -3.791 23.255 1.00 94.12 72 VAL A O 1
ATOM 577 N N . HIS A 1 73 ? -25.069 -1.792 24.197 1.00 94.94 73 HIS A N 1
ATOM 578 C CA . HIS A 1 73 ? -26.445 -1.693 23.712 1.00 94.94 73 HIS A CA 1
ATOM 579 C C . HIS A 1 73 ? -26.528 -1.628 22.180 1.00 94.94 73 HIS A C 1
ATOM 581 O O . HIS A 1 73 ? -27.332 -2.341 21.585 1.00 94.94 73 HIS A O 1
ATOM 587 N N . ALA A 1 74 ? -25.689 -0.813 21.533 1.00 95.06 74 ALA A N 1
ATOM 588 C CA . ALA A 1 74 ? -25.660 -0.696 20.077 1.00 95.06 74 ALA A CA 1
ATOM 589 C C . ALA A 1 74 ? -25.280 -2.022 19.396 1.00 95.06 74 ALA A C 1
ATOM 591 O O . ALA A 1 74 ? -25.918 -2.414 18.420 1.00 95.06 74 ALA A O 1
ATOM 592 N N . PHE A 1 75 ? -24.292 -2.741 19.938 1.00 94.56 75 PHE A N 1
ATOM 593 C CA . PHE A 1 75 ? -23.905 -4.068 19.450 1.00 94.56 75 PHE A CA 1
ATOM 594 C C . PHE A 1 75 ? -25.036 -5.094 19.627 1.00 94.56 75 PHE A C 1
ATOM 596 O O . PHE A 1 75 ? -25.336 -5.830 18.687 1.00 94.56 75 PHE A O 1
ATOM 603 N N . ALA A 1 76 ? -25.734 -5.083 20.767 1.00 95.56 76 ALA A N 1
ATOM 604 C CA . ALA A 1 76 ? -26.883 -5.959 20.995 1.00 95.56 76 ALA A CA 1
ATOM 605 C C . ALA A 1 76 ? -28.032 -5.689 20.004 1.00 95.56 76 ALA A C 1
ATOM 607 O O . ALA A 1 76 ? -28.603 -6.621 19.442 1.00 95.56 76 ALA A O 1
ATOM 608 N N . VAL A 1 77 ? -28.342 -4.416 19.719 1.00 96.94 77 VAL A N 1
ATOM 609 C CA . VAL A 1 77 ? -29.339 -4.035 18.695 1.00 96.94 77 VAL A CA 1
ATOM 610 C C . VAL A 1 7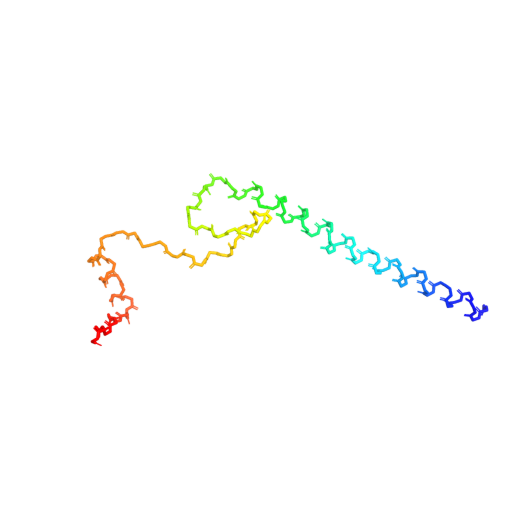7 ? -28.910 -4.489 17.294 1.00 96.94 77 VAL A C 1
ATOM 612 O O . VAL A 1 77 ? -29.758 -4.850 16.481 1.00 96.94 77 VAL A O 1
ATOM 615 N N . ALA A 1 78 ? -27.605 -4.520 17.017 1.00 96.12 78 ALA A N 1
ATOM 616 C CA . ALA A 1 78 ? -27.045 -5.047 15.775 1.00 96.12 78 ALA A CA 1
ATOM 617 C C . ALA A 1 78 ? -27.013 -6.591 15.706 1.00 96.12 78 ALA A C 1
ATOM 619 O O . ALA A 1 78 ? -26.542 -7.136 14.708 1.00 96.12 78 ALA A O 1
ATOM 620 N N . GLY A 1 79 ? -27.501 -7.297 16.734 1.00 96.69 79 GLY A N 1
ATOM 621 C CA . GLY A 1 79 ? -27.561 -8.761 16.782 1.00 96.69 79 GLY A CA 1
ATOM 622 C C . GLY A 1 79 ? -26.261 -9.438 17.218 1.00 96.69 79 GLY A C 1
ATOM 623 O O . GLY A 1 79 ? -26.065 -10.614 16.922 1.00 96.69 79 GLY A O 1
ATOM 624 N N . TRP A 1 80 ? -25.360 -8.704 17.874 1.00 95.69 80 TRP A N 1
ATOM 625 C CA . TRP A 1 80 ? -24.128 -9.253 18.438 1.00 95.69 80 TRP A CA 1
ATOM 626 C C . TRP A 1 80 ? -24.330 -9.618 19.909 1.00 95.69 80 TRP A C 1
ATOM 628 O O . TRP A 1 80 ? -24.948 -8.859 20.656 1.00 95.69 80 TRP A O 1
ATOM 638 N N . ASP A 1 81 ? -23.729 -10.728 20.333 1.00 92.56 81 ASP A N 1
ATOM 639 C CA . ASP A 1 81 ? -23.694 -11.152 21.733 1.00 92.56 81 ASP A CA 1
ATOM 640 C C . ASP A 1 81 ? -22.361 -10.793 22.401 1.00 92.56 81 ASP A C 1
ATOM 642 O O . ASP A 1 81 ? -21.314 -10.672 21.756 1.00 92.56 81 ASP A O 1
ATOM 646 N N . THR A 1 82 ? -22.393 -10.615 23.722 1.00 89.44 82 THR A N 1
ATOM 647 C CA . THR A 1 82 ? -21.177 -10.427 24.518 1.00 89.44 82 THR A CA 1
ATOM 648 C C . THR A 1 82 ? -20.330 -11.691 24.494 1.00 89.44 82 THR A C 1
ATOM 650 O O . THR A 1 82 ? -20.856 -12.785 24.686 1.00 89.44 82 THR A O 1
ATOM 653 N N . ALA A 1 83 ? -19.018 -11.536 24.313 1.00 89.31 83 ALA A N 1
ATOM 654 C CA . ALA A 1 83 ? -18.087 -12.652 24.414 1.00 89.31 83 ALA A CA 1
ATOM 655 C C . ALA A 1 83 ? -18.132 -13.293 25.812 1.00 89.31 83 ALA A C 1
ATOM 657 O O . ALA A 1 83 ? -18.307 -12.592 26.813 1.00 89.31 83 ALA A O 1
ATOM 658 N N . ASP A 1 84 ? -17.930 -14.611 25.866 1.00 89.50 84 ASP A N 1
ATOM 659 C CA . ASP A 1 84 ? -17.816 -15.347 27.123 1.00 89.50 84 ASP A CA 1
ATOM 660 C C . ASP A 1 84 ? -16.666 -14.812 27.984 1.00 89.50 84 ASP A C 1
ATOM 662 O O . ASP A 1 84 ? -15.626 -14.363 27.487 1.00 89.50 84 ASP A O 1
ATOM 666 N N .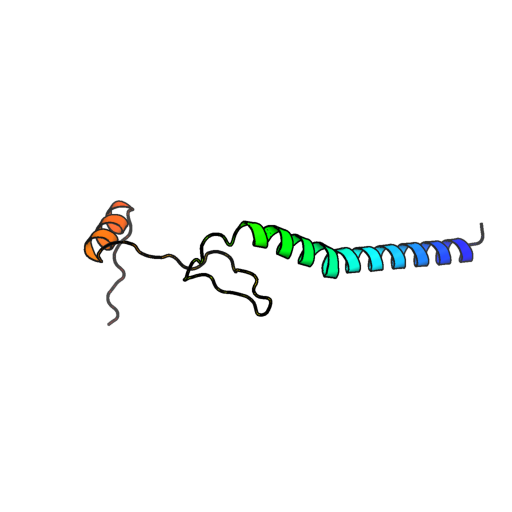 ALA A 1 85 ? -16.849 -14.874 29.302 1.00 86.06 85 ALA A N 1
ATOM 667 C CA . ALA A 1 85 ? -15.801 -14.510 30.239 1.00 86.06 85 ALA A CA 1
ATOM 668 C C . ALA A 1 85 ? -14.615 -15.475 30.107 1.00 86.06 85 ALA A C 1
ATOM 670 O O . ALA A 1 85 ? -14.789 -16.693 30.075 1.00 86.06 85 ALA A O 1
ATOM 671 N N . LEU A 1 86 ? -13.401 -14.926 30.076 1.00 81.94 86 LEU A N 1
ATOM 672 C CA . LEU A 1 86 ? -12.188 -15.728 30.198 1.00 81.94 86 LEU A CA 1
ATOM 673 C C . LEU A 1 86 ? -12.132 -16.293 31.628 1.00 81.94 86 LEU A C 1
ATOM 675 O O . LEU A 1 86 ? -12.039 -15.520 32.583 1.00 81.94 86 LEU A O 1
ATOM 679 N N . THR A 1 87 ? -12.227 -17.616 31.765 1.00 73.44 87 THR A N 1
ATOM 680 C CA . THR A 1 87 ? -12.017 -18.360 33.024 1.00 73.44 87 THR A CA 1
ATOM 681 C C . THR A 1 87 ? -10.589 -18.846 33.162 1.00 73.44 87 THR A C 1
ATOM 683 O O . THR A 1 87 ? -10.070 -19.370 32.149 1.00 73.44 87 THR A O 1
#

Secondary structure (DSSP, 8-state):
--HHHHHHHHHHHHHHHHHHHHHIIIIIHHHHHHHHHHTTTTS--TT--B-TT-PBPP--PPPP-S-HHHHHHHHHHTTPPPPPP--